Protein AF-A0A09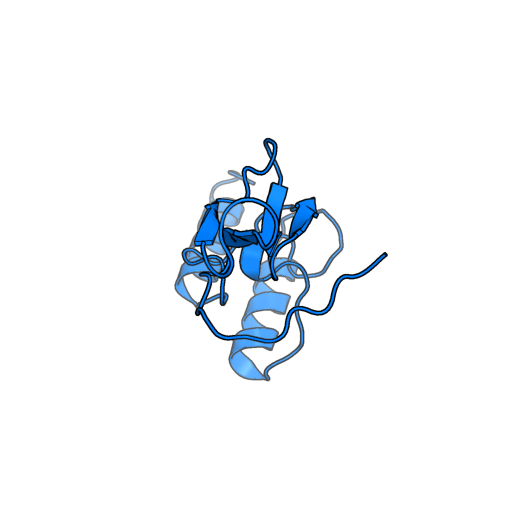8EAE4-F1 (afdb_monomer_lite)

Structure (mmCIF, N/CA/C/O backbone):
data_AF-A0A098EAE4-F1
#
_entry.id   AF-A0A098EAE4-F1
#
loop_
_atom_site.group_PDB
_atom_site.id
_atom_site.type_symbol
_atom_site.label_atom_id
_atom_site.label_alt_id
_atom_site.label_comp_id
_atom_site.label_asym_id
_atom_site.label_entity_id
_atom_site.label_seq_id
_atom_site.pdbx_PDB_ins_code
_atom_site.Cartn_x
_atom_site.Cartn_y
_atom_site.Cartn_z
_atom_site.occupancy
_atom_site.B_iso_or_equiv
_atom_site.auth_seq_id
_atom_site.auth_comp_id
_atom_site.auth_asym_id
_atom_site.auth_atom_id
_atom_site.pdbx_PDB_model_num
ATOM 1 N N . MET A 1 1 ? -4.397 -12.152 -26.113 1.00 29.16 1 MET A N 1
ATOM 2 C CA . MET A 1 1 ? -3.132 -12.197 -26.875 1.00 29.16 1 MET A CA 1
ATOM 3 C C . MET A 1 1 ? -2.122 -11.370 -26.091 1.00 29.16 1 MET A C 1
ATOM 5 O O . MET A 1 1 ? -2.168 -10.154 -26.168 1.00 29.16 1 MET A O 1
ATOM 9 N N . GLN A 1 2 ? -1.332 -12.007 -25.222 1.00 30.34 2 GLN A N 1
ATOM 10 C CA . GLN A 1 2 ? -0.292 -11.329 -24.439 1.00 30.34 2 GLN A CA 1
ATOM 11 C C . GLN A 1 2 ? 0.942 -11.167 -25.326 1.00 30.34 2 GLN A C 1
ATOM 13 O O . GLN A 1 2 ? 1.550 -12.159 -25.729 1.00 30.34 2 GLN A O 1
ATOM 18 N N . VAL A 1 3 ? 1.281 -9.927 -25.664 1.00 28.58 3 VAL A N 1
ATOM 19 C CA . VAL A 1 3 ? 2.500 -9.612 -26.410 1.00 28.58 3 VAL A CA 1
ATOM 20 C C . VAL A 1 3 ? 3.630 -9.480 -25.393 1.00 28.58 3 VAL A C 1
ATOM 22 O O . VAL A 1 3 ? 3.687 -8.508 -24.647 1.00 28.58 3 VAL A O 1
ATOM 25 N N . HIS A 1 4 ? 4.505 -10.483 -25.336 1.00 34.41 4 HIS A N 1
ATOM 26 C CA . HIS A 1 4 ? 5.761 -10.406 -24.592 1.00 34.41 4 HIS A CA 1
ATOM 27 C C . HIS A 1 4 ? 6.731 -9.521 -25.387 1.00 34.41 4 HIS A C 1
ATOM 29 O O . HIS A 1 4 ? 7.136 -9.893 -26.489 1.00 34.41 4 HIS A O 1
ATOM 35 N N . ALA A 1 5 ? 7.075 -8.341 -24.870 1.00 40.72 5 ALA A N 1
ATOM 36 C CA . ALA A 1 5 ? 8.007 -7.429 -25.528 1.00 40.72 5 ALA A CA 1
ATOM 37 C C . ALA A 1 5 ? 9.457 -7.723 -25.104 1.00 40.72 5 ALA A C 1
ATOM 39 O O . ALA A 1 5 ? 9.775 -7.736 -23.916 1.00 40.72 5 ALA A O 1
ATOM 40 N N . GLN A 1 6 ? 10.344 -7.935 -26.083 1.00 41.97 6 GLN A N 1
ATOM 41 C CA . GLN A 1 6 ? 11.793 -7.906 -25.873 1.00 41.97 6 GLN A CA 1
ATOM 42 C C . GLN A 1 6 ? 12.288 -6.453 -25.837 1.00 41.97 6 GLN A C 1
ATOM 44 O O . GLN A 1 6 ? 11.922 -5.629 -26.674 1.00 41.97 6 GLN A O 1
ATOM 49 N N . ILE A 1 7 ? 13.103 -6.163 -24.824 1.00 47.97 7 ILE A N 1
ATOM 50 C CA . ILE A 1 7 ? 13.471 -4.832 -24.336 1.00 47.97 7 ILE A CA 1
ATOM 51 C C . ILE A 1 7 ? 14.644 -4.254 -25.135 1.00 47.97 7 ILE A C 1
ATOM 53 O O . ILE A 1 7 ? 15.726 -4.835 -25.152 1.00 47.97 7 ILE A O 1
ATOM 57 N N . THR A 1 8 ? 14.475 -3.051 -25.683 1.00 48.09 8 THR A N 1
ATOM 58 C CA . THR A 1 8 ? 15.591 -2.101 -25.875 1.00 48.09 8 THR A CA 1
ATOM 59 C C . THR A 1 8 ? 15.308 -0.703 -25.315 1.00 48.09 8 THR A C 1
ATOM 61 O O . THR A 1 8 ? 16.161 0.172 -25.427 1.00 48.09 8 THR A O 1
ATOM 64 N N . GLN A 1 9 ? 14.170 -0.479 -24.644 1.00 56.62 9 GLN A N 1
ATOM 65 C CA . GLN A 1 9 ? 13.879 0.763 -23.918 1.00 56.62 9 GLN A CA 1
ATOM 66 C C . GLN A 1 9 ? 13.142 0.469 -22.615 1.00 56.62 9 GLN A C 1
ATOM 68 O O . GLN A 1 9 ? 12.154 -0.259 -22.607 1.00 56.62 9 GLN A O 1
ATOM 73 N N . THR A 1 10 ? 13.643 1.023 -21.514 1.00 65.31 10 THR A N 1
ATOM 74 C CA . THR A 1 10 ? 13.004 0.972 -20.196 1.00 65.31 10 THR A CA 1
ATOM 75 C C . THR A 1 10 ? 11.793 1.904 -20.196 1.00 65.31 10 THR A C 1
ATOM 77 O O . THR A 1 10 ? 11.925 3.098 -19.924 1.00 65.31 10 THR A O 1
ATOM 80 N N . CYS A 1 11 ? 10.632 1.363 -20.563 1.00 66.50 11 CYS A N 1
ATOM 81 C CA . CYS A 1 11 ? 9.336 1.983 -20.313 1.00 66.50 11 CYS A CA 1
ATOM 82 C C . CYS A 1 11 ? 9.117 2.053 -18.778 1.00 66.50 11 CYS A C 1
ATOM 84 O O . CYS A 1 11 ? 9.498 1.126 -18.066 1.00 66.50 11 CYS A O 1
ATOM 86 N N . ASN A 1 12 ? 8.590 3.164 -18.254 1.00 68.00 12 ASN A N 1
ATOM 87 C CA . ASN A 1 12 ? 8.176 3.257 -16.846 1.00 68.00 12 ASN A CA 1
ATOM 88 C C . ASN A 1 12 ? 6.847 2.505 -16.632 1.00 68.00 12 ASN A C 1
ATOM 90 O O . ASN A 1 12 ? 6.144 2.231 -17.599 1.00 68.00 12 ASN A O 1
ATOM 94 N N . ASP A 1 13 ? 6.476 2.205 -15.383 1.00 66.50 13 ASP A N 1
ATOM 95 C CA . ASP A 1 13 ? 5.325 1.333 -15.058 1.00 66.50 13 ASP A CA 1
ATOM 96 C C . ASP A 1 13 ? 3.987 1.790 -15.677 1.00 66.50 13 ASP A C 1
ATOM 98 O O . ASP A 1 13 ? 3.108 0.973 -15.969 1.00 66.50 13 ASP A O 1
ATOM 102 N N . ASN A 1 14 ? 3.852 3.095 -15.940 1.00 67.75 14 ASN A N 1
ATOM 103 C CA . ASN A 1 14 ? 2.684 3.706 -16.570 1.00 67.75 14 ASN A CA 1
ATOM 104 C C . ASN A 1 14 ? 2.813 3.945 -18.087 1.00 67.75 14 ASN A C 1
ATOM 106 O O . ASN A 1 14 ? 1.965 4.631 -18.660 1.00 67.75 14 ASN A O 1
ATOM 110 N N . ALA A 1 15 ? 3.823 3.393 -18.762 1.00 70.62 15 ALA A N 1
ATOM 111 C CA . ALA A 1 15 ? 3.962 3.474 -20.213 1.00 70.62 15 ALA A CA 1
ATOM 112 C C . ALA A 1 15 ? 4.236 2.113 -20.832 1.00 70.62 15 ALA A C 1
ATOM 114 O O . ALA A 1 15 ? 4.990 1.324 -20.299 1.00 70.62 15 ALA A O 1
ATOM 115 N N . PHE A 1 16 ? 3.697 1.857 -22.016 1.00 73.94 16 PHE A N 1
ATOM 116 C CA . PHE A 1 16 ? 4.009 0.658 -22.785 1.00 73.94 16 PHE A CA 1
ATOM 117 C C . PHE A 1 16 ? 4.827 1.023 -24.020 1.00 73.94 16 PHE A C 1
ATOM 119 O O . PHE A 1 16 ? 4.718 2.117 -24.579 1.00 73.94 16 PHE A O 1
ATOM 126 N N . CYS A 1 17 ? 5.659 0.094 -24.473 1.00 68.69 17 CYS A N 1
ATOM 127 C CA . CYS A 1 17 ? 6.518 0.329 -25.620 1.00 68.69 17 CYS A CA 1
ATOM 128 C C . CYS A 1 17 ? 5.706 0.104 -26.915 1.00 68.69 17 CYS A C 1
ATOM 130 O O . CYS A 1 17 ? 5.274 -1.013 -27.207 1.00 68.69 17 CYS A O 1
ATOM 132 N N . ASN A 1 18 ? 5.469 1.165 -27.697 1.00 67.94 18 ASN A N 1
ATOM 133 C CA . ASN A 1 18 ? 4.738 1.072 -28.962 1.00 67.94 18 ASN A CA 1
ATOM 134 C C . ASN A 1 18 ? 5.691 0.687 -30.103 1.00 67.94 18 ASN A C 1
ATOM 136 O O . ASN A 1 18 ? 6.573 1.453 -30.483 1.00 67.94 18 ASN A O 1
ATOM 140 N N . LEU A 1 19 ? 5.492 -0.500 -30.678 1.00 62.62 19 LEU A N 1
ATOM 141 C CA . LEU A 1 19 ? 6.317 -1.024 -31.774 1.00 62.62 19 LEU A CA 1
ATOM 142 C C . LEU A 1 19 ? 5.866 -0.559 -33.171 1.00 62.62 19 LEU A C 1
ATOM 144 O O . LEU A 1 19 ? 6.553 -0.823 -34.153 1.00 62.62 19 LEU A O 1
ATOM 148 N N . SER A 1 20 ? 4.719 0.113 -33.276 1.00 65.31 20 SER A N 1
ATOM 149 C CA . SER A 1 20 ? 3.996 0.304 -34.544 1.00 65.31 20 SER A CA 1
ATOM 150 C C . SER A 1 20 ? 4.334 1.611 -35.267 1.00 65.31 20 SER A C 1
ATOM 152 O O . SER A 1 20 ? 4.201 1.684 -36.483 1.00 65.31 20 SER A O 1
ATOM 154 N N . LEU A 1 21 ? 4.726 2.657 -34.530 1.00 55.94 21 LEU A N 1
ATOM 155 C CA . LEU A 1 21 ? 4.915 4.018 -35.067 1.00 55.94 21 LEU A CA 1
ATOM 156 C C . LEU A 1 21 ? 6.389 4.453 -35.091 1.00 55.94 21 LEU A C 1
ATOM 158 O O . LEU A 1 21 ? 6.780 5.276 -35.915 1.00 55.94 21 LEU A O 1
ATOM 162 N N . SER A 1 22 ? 7.211 3.880 -34.212 1.00 57.06 22 SER A N 1
ATOM 163 C CA . SER A 1 22 ? 8.676 3.951 -34.212 1.00 57.06 22 SER A CA 1
ATOM 164 C C . SER A 1 22 ? 9.193 2.931 -33.192 1.00 57.06 22 SER A C 1
ATOM 166 O O . SER A 1 22 ? 8.819 3.041 -32.025 1.00 57.06 22 SER A O 1
ATOM 168 N N . PRO A 1 23 ? 10.004 1.931 -33.585 1.00 58.94 23 PRO A N 1
ATOM 169 C CA . PRO A 1 23 ? 10.508 0.910 -32.668 1.00 58.94 23 PRO A CA 1
ATOM 170 C C . PRO A 1 23 ? 11.215 1.552 -31.470 1.00 58.94 23 PRO A C 1
ATOM 172 O O . PRO A 1 23 ? 12.217 2.245 -31.634 1.00 58.94 23 PRO A O 1
ATOM 175 N N . GLY A 1 24 ? 10.666 1.333 -30.274 1.00 58.59 24 GLY A N 1
ATOM 176 C CA . GLY A 1 24 ? 11.149 1.980 -29.060 1.00 58.59 24 GLY A CA 1
ATOM 177 C C . GLY A 1 24 ? 10.657 3.423 -28.940 1.00 58.59 24 GLY A C 1
ATOM 178 O O . GLY A 1 24 ? 11.437 4.367 -28.986 1.00 58.59 24 GLY A O 1
ATOM 179 N N . GLN A 1 25 ? 9.356 3.623 -28.778 1.00 68.75 25 GLN A N 1
ATOM 180 C CA . GLN A 1 25 ? 8.856 4.811 -28.093 1.00 68.75 25 GLN A CA 1
ATOM 181 C C . GLN A 1 25 ? 7.909 4.366 -26.984 1.00 68.75 25 GLN A C 1
ATOM 183 O O . GLN A 1 25 ? 7.018 3.544 -27.210 1.00 68.75 25 GLN A O 1
ATOM 188 N N . CYS A 1 26 ? 8.115 4.903 -25.784 1.00 73.62 26 CYS A N 1
ATOM 189 C CA . CYS A 1 26 ? 7.219 4.706 -24.651 1.00 73.62 26 CYS A CA 1
ATOM 190 C C . CYS A 1 26 ? 5.955 5.546 -24.880 1.00 73.62 26 CYS A C 1
ATOM 192 O O . CYS A 1 26 ? 6.050 6.748 -25.131 1.00 73.62 26 CYS A O 1
ATOM 194 N N . GLN A 1 27 ? 4.777 4.937 -24.793 1.00 74.31 27 GLN A N 1
ATOM 195 C CA . GLN A 1 27 ? 3.499 5.642 -24.791 1.00 74.31 27 GLN A CA 1
ATOM 196 C C . GLN A 1 27 ? 2.827 5.493 -23.438 1.00 74.31 27 GLN A C 1
ATOM 198 O O . GLN A 1 27 ? 2.709 4.384 -22.926 1.00 74.31 27 GLN A O 1
ATOM 203 N N . ILE A 1 28 ? 2.371 6.613 -22.880 1.00 74.69 28 ILE A N 1
ATOM 204 C CA . ILE A 1 28 ? 1.688 6.632 -21.587 1.00 74.69 28 ILE A CA 1
ATOM 205 C C . ILE A 1 28 ? 0.373 5.862 -21.705 1.00 74.69 28 ILE A C 1
ATOM 207 O O . ILE A 1 28 ? -0.465 6.149 -22.566 1.00 74.69 28 ILE A O 1
ATOM 211 N N . LEU A 1 29 ? 0.183 4.901 -20.809 1.00 75.56 29 LEU A N 1
ATOM 212 C CA . LEU A 1 29 ? -1.068 4.190 -20.653 1.00 75.56 29 LEU A CA 1
ATOM 213 C C . LEU A 1 29 ? -2.061 5.105 -19.927 1.00 75.56 29 LEU A C 1
ATOM 215 O O . LEU A 1 29 ? -1.881 5.452 -18.763 1.00 75.56 29 LEU A O 1
ATOM 219 N N . SER A 1 30 ? -3.109 5.524 -20.634 1.00 79.25 30 SER A N 1
ATOM 220 C CA . SER A 1 30 ? -4.186 6.329 -20.050 1.00 79.25 30 SER A CA 1
ATOM 221 C C . SER A 1 30 ? -5.275 5.406 -19.512 1.00 79.25 30 SER A C 1
ATOM 223 O O . SER A 1 30 ? -6.024 4.820 -20.293 1.00 79.25 30 SER A O 1
ATOM 225 N N . CYS A 1 31 ? -5.355 5.267 -18.189 1.00 75.31 31 CYS A N 1
ATOM 226 C CA . CYS A 1 31 ? -6.370 4.445 -17.536 1.00 75.31 31 CYS A CA 1
ATOM 227 C C . CYS A 1 31 ? -7.652 5.238 -17.241 1.00 75.31 31 CYS A C 1
ATOM 229 O O . CYS A 1 31 ? -7.618 6.451 -17.017 1.00 75.31 31 CYS A O 1
ATOM 231 N N . LEU A 1 32 ? -8.798 4.549 -17.278 1.00 75.25 32 LEU A N 1
ATOM 232 C CA . LEU A 1 32 ? -10.088 5.141 -16.917 1.00 75.25 32 LEU A CA 1
ATOM 233 C C . LEU A 1 32 ? -10.124 5.490 -15.416 1.00 75.25 32 LEU A C 1
ATOM 235 O O . LEU A 1 32 ? -9.322 4.963 -14.643 1.00 75.25 32 LEU A O 1
ATOM 239 N N . PRO A 1 33 ? -11.068 6.337 -14.964 1.00 67.94 33 PRO A N 1
ATOM 240 C CA . PRO A 1 33 ? -11.297 6.533 -13.535 1.00 67.94 33 PRO A CA 1
ATOM 241 C C . PRO A 1 33 ? -11.470 5.185 -12.808 1.00 67.94 33 PRO A C 1
ATOM 243 O O . PRO A 1 33 ? -12.156 4.301 -13.322 1.00 67.94 33 PRO A O 1
ATOM 246 N N . ASN A 1 34 ? -10.860 5.038 -11.625 1.00 66.81 34 ASN A N 1
ATOM 247 C CA . ASN A 1 34 ? -10.787 3.794 -10.828 1.00 66.81 34 ASN A CA 1
ATOM 248 C C . ASN A 1 34 ? -9.923 2.667 -11.428 1.00 66.81 34 ASN A C 1
ATOM 250 O O . ASN A 1 34 ? -10.029 1.511 -11.021 1.00 66.81 34 ASN A O 1
ATOM 254 N N . GLN A 1 35 ? -9.054 2.991 -12.385 1.00 76.06 35 GLN A N 1
ATOM 255 C CA . GLN A 1 35 ? -8.040 2.074 -12.890 1.00 76.06 35 GLN A CA 1
ATOM 256 C C . GLN A 1 35 ? -6.639 2.653 -12.688 1.00 76.06 35 GLN A C 1
ATOM 258 O O . GLN A 1 35 ? -6.437 3.860 -12.822 1.00 76.06 35 GLN A O 1
ATOM 263 N N . THR A 1 36 ? -5.669 1.786 -12.405 1.00 74.00 36 THR A N 1
ATOM 264 C CA . THR A 1 36 ? -4.245 2.151 -12.336 1.00 74.00 36 THR A CA 1
ATOM 265 C C . THR A 1 36 ? -3.443 1.351 -13.355 1.00 74.00 36 THR A C 1
ATOM 267 O O . THR A 1 36 ? -3.871 0.274 -13.781 1.00 74.00 36 THR A O 1
ATOM 270 N N . ALA A 1 37 ? -2.296 1.886 -13.766 1.00 72.44 37 ALA A N 1
ATOM 271 C CA . ALA A 1 37 ? -1.364 1.167 -14.616 1.00 72.44 37 ALA A CA 1
ATOM 272 C C . ALA A 1 37 ? -0.507 0.241 -13.746 1.00 72.44 37 ALA A C 1
ATOM 274 O O . ALA A 1 37 ? 0.144 0.689 -12.810 1.00 72.44 37 ALA A O 1
ATOM 275 N N . SER A 1 38 ? -0.511 -1.052 -14.055 1.00 71.12 38 SER A N 1
ATOM 276 C CA . SER A 1 38 ? 0.361 -2.041 -13.426 1.00 71.12 38 SER A CA 1
ATOM 277 C C . SER A 1 38 ? 0.858 -3.010 -14.489 1.00 71.12 38 SER A C 1
ATOM 279 O O . SER A 1 38 ? 0.064 -3.533 -15.282 1.00 71.12 38 SER A O 1
ATOM 281 N N . ASN A 1 39 ? 2.179 -3.207 -14.548 1.00 68.50 39 ASN A N 1
ATOM 282 C CA . ASN A 1 39 ? 2.843 -4.078 -15.520 1.00 68.50 39 ASN A CA 1
ATOM 283 C C . ASN A 1 39 ? 2.306 -3.888 -16.957 1.00 68.50 39 ASN A C 1
ATOM 285 O O . ASN A 1 39 ? 1.931 -4.846 -17.636 1.00 68.50 39 ASN A O 1
ATOM 289 N N . HIS A 1 40 ? 2.210 -2.630 -17.403 1.00 71.31 40 HIS A N 1
ATOM 290 C CA . HIS A 1 40 ? 1.741 -2.258 -18.745 1.00 71.31 40 HIS A CA 1
ATOM 291 C C . HIS A 1 40 ? 0.269 -2.592 -19.062 1.00 71.31 40 HIS A C 1
ATOM 293 O O . HIS A 1 40 ? -0.112 -2.676 -20.232 1.00 71.31 40 HIS A O 1
ATOM 299 N N . THR A 1 41 ? -0.580 -2.761 -18.046 1.00 72.50 41 THR A N 1
ATOM 300 C CA . THR A 1 41 ? -2.028 -2.974 -18.203 1.00 72.50 41 THR A CA 1
ATOM 301 C C . THR A 1 41 ? -2.825 -2.084 -17.254 1.00 72.50 41 THR A C 1
ATOM 303 O O . THR A 1 41 ? -2.357 -1.771 -16.163 1.00 72.50 41 THR A O 1
ATOM 306 N N . CYS A 1 42 ? -4.026 -1.656 -17.662 1.00 77.38 42 CYS A N 1
ATOM 307 C CA . CYS A 1 42 ? -4.943 -0.980 -16.747 1.00 77.38 42 CYS A CA 1
ATOM 308 C C . CYS A 1 42 ? -5.702 -2.038 -15.955 1.00 77.38 42 CYS A C 1
ATOM 310 O O . CYS A 1 42 ? -6.406 -2.866 -16.539 1.00 77.38 42 CYS A O 1
ATOM 312 N N . ILE A 1 43 ? -5.567 -1.994 -14.637 1.00 74.94 43 ILE A N 1
ATOM 313 C CA . ILE A 1 43 ? -6.278 -2.884 -13.723 1.00 74.94 43 ILE A CA 1
ATOM 314 C C . ILE A 1 43 ? -7.383 -2.109 -13.011 1.00 74.94 43 ILE A C 1
ATOM 316 O O . ILE A 1 43 ? -7.194 -0.946 -12.654 1.00 74.94 43 ILE A O 1
ATOM 320 N N . ASN A 1 44 ? -8.546 -2.743 -12.832 1.00 77.12 44 ASN A N 1
ATOM 321 C CA . ASN A 1 44 ? -9.584 -2.202 -11.960 1.00 77.12 44 ASN A CA 1
ATOM 322 C C . ASN A 1 44 ? -9.115 -2.339 -10.516 1.00 77.12 44 ASN A C 1
ATOM 324 O O . ASN A 1 44 ? -8.616 -3.391 -10.126 1.00 77.12 44 ASN A O 1
ATOM 328 N N . CYS A 1 45 ? -9.229 -1.258 -9.768 1.00 76.50 45 CYS A N 1
ATOM 329 C CA . CYS A 1 45 ? -8.368 -1.023 -8.636 1.00 76.50 45 CYS A CA 1
ATOM 330 C C . CYS A 1 45 ? -9.160 -0.356 -7.515 1.00 76.50 45 CYS A C 1
ATOM 332 O O . CYS A 1 45 ? -9.698 0.739 -7.696 1.00 76.50 45 CYS A O 1
ATOM 334 N N . VAL A 1 46 ? -9.218 -1.004 -6.353 1.00 80.25 46 VAL A N 1
ATOM 335 C CA . VAL A 1 46 ? -9.750 -0.404 -5.128 1.00 80.25 46 VAL A CA 1
ATOM 336 C C . VAL A 1 46 ? -8.555 -0.001 -4.273 1.00 80.25 46 VAL A C 1
ATOM 338 O O . VAL A 1 46 ? -7.756 -0.838 -3.865 1.00 80.25 46 VAL A O 1
ATOM 341 N N . SER A 1 47 ? -8.386 1.305 -4.049 1.00 83.94 47 SER A N 1
ATOM 342 C CA . SER A 1 47 ? -7.303 1.787 -3.187 1.00 83.94 47 SER A CA 1
ATOM 343 C C . SER A 1 47 ? -7.497 1.276 -1.765 1.00 83.94 47 SER A C 1
ATOM 345 O O . SER A 1 47 ? -8.610 1.325 -1.239 1.00 83.94 47 SER A O 1
ATOM 347 N N . PHE A 1 48 ? -6.396 0.845 -1.154 1.00 88.00 48 PHE A N 1
ATOM 348 C CA . PHE A 1 48 ? -6.326 0.293 0.196 1.00 88.00 48 PHE A CA 1
ATOM 349 C C . PHE A 1 48 ? -7.058 -1.041 0.435 1.00 88.00 48 PHE A C 1
ATOM 351 O O . PHE A 1 48 ? -7.131 -1.432 1.586 1.00 88.00 48 PHE A O 1
ATOM 358 N N . ASP A 1 49 ? -7.537 -1.741 -0.600 1.00 88.94 49 ASP A N 1
ATOM 359 C CA . ASP A 1 49 ? -8.070 -3.119 -0.507 1.00 88.94 49 ASP A CA 1
ATOM 360 C C . ASP A 1 49 ? -6.919 -4.130 -0.672 1.00 88.94 49 ASP A C 1
ATOM 362 O O . ASP A 1 49 ? -6.590 -4.569 -1.783 1.00 88.94 49 ASP A O 1
ATOM 366 N N . LEU A 1 50 ? -6.221 -4.390 0.434 1.00 89.81 50 LEU A N 1
ATOM 367 C CA . LEU A 1 50 ? -4.987 -5.178 0.494 1.00 89.81 50 LEU A CA 1
ATOM 368 C C . LEU A 1 50 ? -5.249 -6.653 0.807 1.00 89.81 50 LEU A C 1
ATOM 370 O O . LEU A 1 50 ? -4.410 -7.493 0.473 1.00 89.81 50 LEU A O 1
ATOM 374 N N . ASP A 1 51 ? -6.397 -6.977 1.404 1.00 89.88 51 ASP A N 1
ATOM 375 C CA . ASP A 1 51 ? -6.799 -8.353 1.716 1.00 89.88 51 ASP A CA 1
ATOM 376 C C . ASP A 1 51 ? -7.714 -8.998 0.643 1.00 89.88 51 ASP A C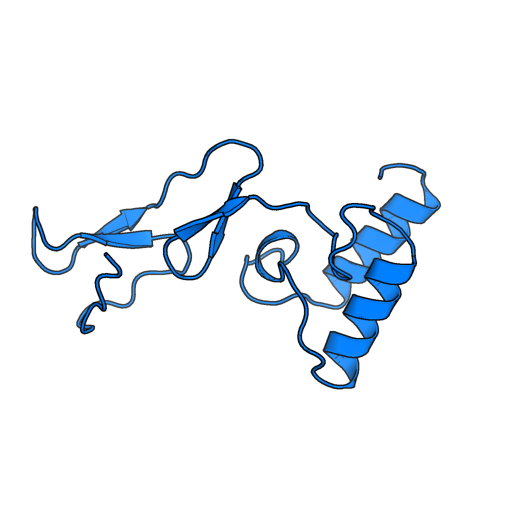 1
ATOM 378 O O . ASP A 1 51 ? -8.100 -10.163 0.775 1.00 89.88 51 ASP A O 1
ATOM 382 N N . SER A 1 52 ? -7.995 -8.277 -0.455 1.00 86.62 52 SER A N 1
ATOM 383 C CA . SER A 1 52 ? -8.820 -8.706 -1.599 1.00 86.62 52 SER A CA 1
ATOM 384 C C . SER A 1 52 ? -10.309 -8.924 -1.297 1.00 86.62 52 SER A C 1
ATOM 386 O O . SER A 1 52 ? -10.974 -9.684 -2.016 1.00 86.62 52 SER A O 1
ATOM 388 N N . ASN A 1 53 ? -10.869 -8.297 -0.264 1.00 88.88 53 ASN A N 1
ATOM 389 C CA . ASN A 1 53 ? -12.282 -8.459 0.078 1.00 88.88 53 ASN A CA 1
ATOM 390 C C . ASN A 1 53 ? -13.198 -7.344 -0.501 1.00 88.88 53 ASN A C 1
ATOM 392 O O . ASN A 1 53 ? -14.424 -7.473 -0.441 1.00 88.88 53 ASN A O 1
ATOM 396 N N . ASN A 1 54 ? -12.634 -6.318 -1.159 1.00 86.50 54 ASN A N 1
ATOM 397 C CA . ASN A 1 54 ? -13.308 -5.109 -1.679 1.00 86.50 54 ASN A CA 1
ATOM 398 C C . ASN A 1 54 ? -13.907 -4.175 -0.608 1.00 86.50 54 ASN A C 1
ATOM 400 O O . ASN A 1 54 ? -14.770 -3.344 -0.916 1.00 86.50 54 ASN A O 1
ATOM 404 N N . VAL A 1 55 ? -13.471 -4.286 0.640 1.00 88.56 55 VAL A N 1
ATOM 405 C CA . VAL A 1 55 ? -13.892 -3.478 1.786 1.00 88.56 55 VAL A CA 1
ATOM 406 C C . VAL A 1 55 ? -12.645 -2.873 2.401 1.00 88.56 55 VAL A C 1
ATOM 408 O O . VAL A 1 55 ? -11.716 -3.589 2.718 1.00 88.56 55 VAL A O 1
ATOM 411 N N . LYS A 1 56 ? -12.645 -1.551 2.594 1.00 90.25 56 LYS A N 1
ATOM 412 C CA . LYS A 1 56 ? -11.544 -0.867 3.276 1.00 90.25 56 LYS A CA 1
ATOM 413 C C . LYS A 1 56 ? -11.776 -0.907 4.775 1.00 90.25 56 LYS A C 1
ATOM 415 O O . LYS A 1 56 ? -12.664 -0.207 5.272 1.00 90.25 56 LYS A O 1
ATOM 420 N N . ASP A 1 57 ? -10.990 -1.683 5.493 1.00 92.81 57 ASP A N 1
ATOM 421 C CA . ASP A 1 57 ? -11.078 -1.793 6.937 1.00 92.81 57 ASP A CA 1
ATOM 422 C C . ASP A 1 57 ? -9.715 -2.066 7.594 1.00 92.81 57 ASP A C 1
ATOM 424 O O . ASP A 1 57 ? -8.642 -1.856 7.030 1.00 92.81 57 ASP A O 1
ATOM 428 N N . ILE A 1 58 ? -9.739 -2.431 8.875 1.00 95.50 58 ILE A N 1
ATOM 429 C CA . ILE A 1 58 ? -8.515 -2.652 9.643 1.00 95.50 58 ILE A CA 1
ATOM 430 C C . ILE A 1 58 ? -7.743 -3.899 9.184 1.00 95.50 58 ILE A C 1
ATOM 432 O O . ILE A 1 58 ? -6.538 -3.978 9.423 1.00 95.50 58 ILE A O 1
ATOM 436 N N . PHE A 1 59 ? -8.394 -4.866 8.536 1.00 95.12 59 PHE A N 1
ATOM 437 C CA . PHE A 1 59 ? -7.741 -6.069 8.029 1.00 95.12 59 PHE A CA 1
ATOM 438 C C . PHE A 1 59 ? -6.843 -5.770 6.830 1.00 9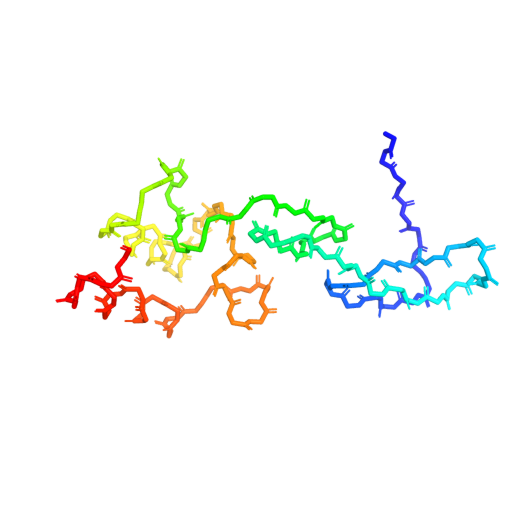5.12 59 PHE A C 1
ATOM 440 O O . PHE A 1 59 ? -5.800 -6.408 6.705 1.00 95.12 59 PHE A O 1
ATOM 447 N N . ASP A 1 60 ? -7.127 -4.720 6.059 1.00 92.94 60 ASP A N 1
ATOM 448 C CA . ASP A 1 60 ? -6.200 -4.214 5.045 1.00 92.94 60 ASP A CA 1
ATOM 449 C C . ASP A 1 60 ? -4.895 -3.704 5.659 1.00 92.94 60 ASP A C 1
ATOM 451 O O . ASP A 1 60 ? -3.806 -3.978 5.155 1.00 92.94 60 ASP A O 1
ATOM 455 N N . VAL A 1 61 ? -4.978 -2.997 6.793 1.00 94.62 61 VAL A N 1
ATOM 456 C CA . VAL A 1 61 ? -3.787 -2.553 7.536 1.00 94.62 61 VAL A CA 1
ATOM 457 C C . VAL A 1 61 ? -2.986 -3.763 8.010 1.00 94.62 61 VAL A C 1
ATOM 459 O O . VAL A 1 61 ? -1.761 -3.765 7.903 1.00 94.62 61 VAL A O 1
ATOM 462 N N . VAL A 1 62 ? -3.663 -4.799 8.516 1.00 95.38 62 VAL A N 1
ATOM 463 C CA . VAL A 1 62 ? -3.011 -6.046 8.938 1.00 95.38 62 VAL A CA 1
ATOM 464 C C . VAL A 1 62 ? -2.312 -6.713 7.753 1.00 95.38 62 VAL A C 1
ATOM 466 O O . VAL A 1 62 ? -1.124 -7.007 7.862 1.00 95.38 62 VAL A O 1
ATOM 469 N N . ALA A 1 63 ? -2.989 -6.880 6.615 1.00 94.12 63 ALA A N 1
ATOM 470 C CA . ALA A 1 63 ? -2.410 -7.462 5.404 1.00 94.12 63 ALA A CA 1
ATOM 471 C C . ALA A 1 63 ? -1.183 -6.671 4.914 1.00 94.12 63 ALA A C 1
ATOM 473 O O . ALA A 1 63 ? -0.142 -7.254 4.609 1.00 94.12 63 ALA A O 1
ATOM 474 N N . GLY A 1 64 ? -1.265 -5.338 4.921 1.00 93.06 64 GLY A N 1
ATOM 475 C CA . GLY A 1 64 ? -0.141 -4.464 4.590 1.00 93.06 64 GLY A CA 1
ATOM 476 C C . GLY A 1 64 ? 1.044 -4.604 5.553 1.00 93.06 64 GLY A C 1
ATOM 477 O O . GLY A 1 64 ? 2.195 -4.639 5.124 1.00 93.06 64 GLY A O 1
ATOM 478 N N . LEU A 1 65 ? 0.795 -4.730 6.859 1.00 95.69 65 LEU A N 1
ATOM 479 C CA . LEU A 1 65 ? 1.858 -4.946 7.846 1.00 95.69 65 LEU A CA 1
ATOM 480 C C . LEU A 1 65 ? 2.517 -6.321 7.692 1.00 95.69 65 LEU A C 1
ATOM 482 O O . LEU A 1 65 ? 3.738 -6.426 7.808 1.00 95.69 65 LEU A O 1
ATOM 486 N N . GLU A 1 66 ? 1.741 -7.367 7.411 1.00 95.44 66 GLU A N 1
ATOM 487 C CA . GLU A 1 66 ? 2.277 -8.700 7.122 1.00 95.44 66 GLU A CA 1
ATOM 488 C C . GLU A 1 66 ? 3.128 -8.704 5.846 1.00 95.44 66 GLU A C 1
ATOM 490 O O . GLU A 1 66 ? 4.180 -9.344 5.809 1.00 95.44 66 GLU A O 1
ATOM 495 N N . HIS A 1 67 ? 2.724 -7.952 4.820 1.00 93.25 67 HIS A N 1
ATOM 496 C CA . HIS A 1 67 ? 3.526 -7.743 3.618 1.00 93.25 67 HIS A CA 1
ATOM 497 C C . HIS A 1 67 ? 4.873 -7.091 3.938 1.00 93.25 67 HIS A C 1
ATOM 499 O O . HIS A 1 67 ? 5.917 -7.643 3.598 1.00 93.25 67 HIS A O 1
ATOM 505 N N . LEU A 1 68 ? 4.867 -5.970 4.664 1.00 93.44 68 LEU A N 1
ATOM 506 C CA . LEU A 1 68 ? 6.095 -5.258 5.032 1.00 93.44 68 LEU A CA 1
ATOM 507 C C . LEU A 1 68 ? 7.002 -6.065 5.974 1.00 93.44 68 LEU A C 1
ATOM 509 O O . LEU A 1 68 ? 8.223 -5.922 5.929 1.00 93.44 68 LEU A O 1
ATOM 513 N N . SER A 1 69 ? 6.420 -6.887 6.849 1.00 95.56 69 SER A N 1
ATOM 514 C CA . SER A 1 69 ? 7.161 -7.653 7.857 1.00 95.56 69 SER A CA 1
ATOM 515 C C . SER A 1 69 ? 7.696 -8.985 7.328 1.00 95.56 69 SER A C 1
ATOM 517 O O . SER A 1 69 ? 8.813 -9.377 7.661 1.00 95.56 69 SER A O 1
ATOM 519 N N . GLU A 1 70 ? 6.892 -9.715 6.557 1.00 94.38 70 GLU A N 1
ATOM 520 C CA . GLU A 1 70 ? 7.164 -11.105 6.161 1.00 94.38 70 GLU A CA 1
ATOM 521 C C . GLU A 1 70 ? 7.273 -11.290 4.641 1.00 94.38 70 GLU A C 1
ATOM 523 O O . GLU A 1 70 ? 7.557 -12.394 4.176 1.00 94.38 70 GLU A O 1
ATOM 528 N N . GLY A 1 71 ? 7.046 -10.238 3.849 1.00 89.12 71 GLY A N 1
ATOM 529 C CA . GLY A 1 71 ? 7.014 -10.327 2.390 1.00 89.12 71 GLY A CA 1
ATOM 530 C C . GLY A 1 71 ? 5.813 -11.116 1.865 1.00 89.12 71 GLY A C 1
ATOM 531 O O . GLY A 1 71 ? 5.887 -11.680 0.770 1.00 89.12 71 GLY A O 1
ATOM 532 N N . LYS A 1 72 ? 4.716 -11.216 2.635 1.00 89.94 72 LYS A N 1
ATOM 533 C CA . LYS A 1 72 ? 3.490 -11.872 2.156 1.00 89.94 72 LYS A CA 1
ATOM 534 C C . LYS A 1 72 ? 2.981 -11.172 0.905 1.00 89.94 72 LYS A C 1
ATOM 536 O O . LYS A 1 72 ? 2.925 -9.951 0.857 1.00 89.94 72 LYS A O 1
ATOM 541 N N . SER A 1 73 ? 2.586 -11.934 -0.108 1.00 84.75 73 SER A N 1
ATOM 542 C CA . SER A 1 73 ? 2.020 -11.350 -1.323 1.00 84.75 73 SER A CA 1
ATOM 543 C C . SER A 1 73 ? 0.715 -10.622 -1.014 1.00 84.75 73 SER A C 1
ATOM 545 O O . SER A 1 73 ? -0.162 -11.190 -0.366 1.00 84.75 73 SER A O 1
ATOM 547 N N . ILE A 1 74 ? 0.582 -9.404 -1.530 1.00 83.69 74 ILE A N 1
ATOM 548 C CA . ILE A 1 74 ? -0.660 -8.635 -1.483 1.00 83.69 74 ILE A CA 1
ATOM 549 C C . ILE A 1 74 ? -1.213 -8.463 -2.886 1.00 83.69 74 ILE A C 1
ATOM 551 O O . ILE A 1 74 ? -0.484 -8.409 -3.880 1.00 83.69 74 ILE A O 1
ATOM 555 N N . SER A 1 75 ? -2.530 -8.377 -2.967 1.00 69.25 75 SER A N 1
ATOM 556 C CA . SER A 1 75 ? -3.195 -7.875 -4.156 1.00 69.25 75 SER A CA 1
ATOM 557 C C . SER A 1 75 ? -3.002 -6.369 -4.271 1.00 69.25 75 SER A C 1
ATOM 559 O O . SER A 1 75 ? -2.895 -5.673 -3.265 1.00 69.25 75 SER A O 1
ATOM 561 N N . ASN A 1 76 ? -3.070 -5.850 -5.497 1.00 67.44 76 ASN A N 1
ATOM 562 C CA . ASN A 1 76 ? -3.315 -4.425 -5.733 1.00 67.44 76 ASN A CA 1
ATOM 563 C C . ASN A 1 76 ? -2.260 -3.474 -5.131 1.00 67.44 76 ASN A C 1
ATOM 565 O O . ASN A 1 76 ? -2.570 -2.331 -4.820 1.00 67.44 76 ASN A O 1
ATOM 569 N N . GLU A 1 77 ? -1.003 -3.894 -5.006 1.00 69.69 77 GLU A N 1
ATOM 570 C CA . GLU A 1 77 ? 0.069 -3.058 -4.443 1.00 69.69 77 GLU A CA 1
ATOM 571 C C . GLU A 1 77 ? 0.178 -1.688 -5.146 1.00 69.69 77 GLU A C 1
ATOM 573 O O . GLU A 1 77 ? 0.104 -0.630 -4.513 1.00 69.69 77 GLU A O 1
ATOM 578 N N . GLY A 1 78 ? 0.170 -1.695 -6.483 1.00 68.50 78 GLY A N 1
ATOM 579 C CA . GLY A 1 78 ? 0.193 -0.483 -7.311 1.00 68.50 78 GLY A CA 1
ATOM 580 C C . GLY A 1 78 ? -1.076 0.385 -7.265 1.00 68.50 78 GLY A C 1
ATOM 581 O O . GLY A 1 78 ? -1.108 1.449 -7.885 1.00 68.50 78 GLY A O 1
ATOM 582 N N . CYS A 1 79 ? -2.130 -0.039 -6.558 1.00 75.31 79 CYS A N 1
ATOM 583 C CA . CYS A 1 79 ? -3.338 0.765 -6.333 1.00 75.31 79 CYS A CA 1
ATOM 584 C C . CYS A 1 79 ? -3.190 1.795 -5.227 1.00 75.31 79 CYS A C 1
ATOM 586 O O . CYS A 1 79 ? -3.864 2.827 -5.236 1.00 75.31 79 CYS A O 1
ATOM 588 N N . THR A 1 80 ? -2.366 1.461 -4.245 1.00 74.62 80 THR A N 1
ATOM 589 C CA . THR A 1 80 ? -2.250 2.206 -2.998 1.00 74.62 80 THR A CA 1
ATOM 590 C C . THR A 1 80 ? -0.915 2.916 -2.930 1.00 74.62 80 THR A C 1
ATOM 592 O O . THR A 1 80 ? -0.873 4.083 -2.542 1.00 74.62 80 THR A O 1
ATOM 595 N N . ALA A 1 81 ? 0.141 2.224 -3.363 1.00 73.75 81 ALA A N 1
ATOM 596 C CA . ALA A 1 81 ? 1.496 2.732 -3.409 1.00 73.75 81 ALA A CA 1
ATOM 597 C C . ALA A 1 81 ? 1.543 4.125 -4.048 1.00 73.75 81 ALA A C 1
ATOM 599 O O . ALA A 1 81 ? 1.116 4.324 -5.191 1.00 73.75 81 ALA A O 1
ATOM 600 N N . ARG A 1 82 ? 2.108 5.103 -3.335 1.00 66.44 82 ARG A N 1
ATOM 601 C CA . ARG A 1 82 ? 2.247 6.490 -3.832 1.00 66.44 82 ARG A CA 1
ATOM 602 C C . ARG A 1 82 ? 3.031 6.586 -5.138 1.00 66.44 82 ARG A C 1
ATOM 604 O O . ARG A 1 82 ? 2.836 7.532 -5.899 1.00 66.44 82 ARG A O 1
ATOM 611 N N . ASN A 1 83 ? 3.911 5.621 -5.387 1.00 65.44 83 ASN A N 1
ATOM 612 C CA . ASN A 1 83 ? 4.700 5.485 -6.608 1.00 65.44 83 ASN A CA 1
ATOM 613 C C . ASN A 1 83 ? 4.160 4.408 -7.567 1.00 65.44 83 ASN A C 1
ATOM 615 O O . ASN A 1 83 ? 4.802 4.160 -8.579 1.00 65.44 83 ASN A O 1
ATOM 619 N N . GLN A 1 84 ? 3.008 3.797 -7.270 1.00 65.44 84 GLN A N 1
ATOM 620 C CA . GLN A 1 84 ? 2.418 2.677 -8.017 1.00 65.44 84 GLN A CA 1
ATOM 621 C C . GLN A 1 84 ? 3.298 1.415 -8.091 1.00 65.44 84 GLN A C 1
ATOM 623 O O . GLN A 1 84 ? 2.948 0.493 -8.825 1.00 65.44 84 GLN A O 1
ATOM 628 N N . SER A 1 85 ? 4.398 1.347 -7.333 1.00 67.56 85 SER A N 1
ATOM 629 C CA . SER A 1 85 ? 5.314 0.204 -7.350 1.00 67.56 85 SER A CA 1
ATOM 630 C C . SER A 1 85 ? 5.203 -0.626 -6.078 1.00 67.56 85 SER A C 1
ATOM 632 O O . SER A 1 85 ? 4.926 -1.814 -6.178 1.00 67.56 85 SER A O 1
ATOM 634 N N . GLU A 1 86 ? 5.386 -0.016 -4.904 1.00 81.25 86 GLU A N 1
ATOM 635 C CA . GLU A 1 86 ? 5.468 -0.748 -3.633 1.00 81.25 86 GLU A CA 1
ATOM 636 C C . GLU A 1 86 ? 4.720 -0.017 -2.522 1.00 81.25 86 GLU A C 1
ATOM 638 O O . GLU A 1 86 ? 4.804 1.210 -2.414 1.00 81.25 86 GLU A O 1
ATOM 643 N N . ILE A 1 87 ? 3.991 -0.770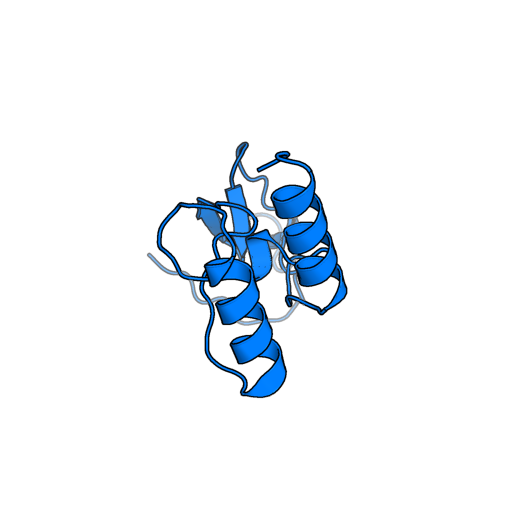 -1.699 1.00 87.00 87 ILE A N 1
ATOM 644 C CA . ILE A 1 87 ? 3.359 -0.212 -0.501 1.00 87.00 87 ILE A CA 1
ATOM 645 C C . ILE A 1 87 ? 4.425 0.018 0.562 1.00 87.00 87 ILE A C 1
ATOM 647 O O . ILE A 1 87 ? 5.270 -0.839 0.805 1.00 87.00 87 ILE A O 1
ATOM 651 N N . ASP A 1 88 ? 4.355 1.161 1.240 1.00 90.25 88 ASP A N 1
ATOM 652 C CA . ASP A 1 88 ? 5.223 1.472 2.370 1.00 90.25 88 ASP A CA 1
ATOM 653 C C . ASP A 1 88 ? 4.446 1.753 3.669 1.00 90.25 88 ASP A C 1
ATOM 655 O O . ASP A 1 88 ? 3.215 1.739 3.742 1.00 90.25 88 ASP A O 1
ATOM 659 N N . LEU A 1 89 ? 5.184 2.008 4.753 1.00 93.69 89 LEU A N 1
ATOM 660 C CA . LEU A 1 89 ? 4.581 2.300 6.053 1.00 93.69 89 LEU A CA 1
ATOM 661 C C . LEU A 1 89 ? 3.740 3.592 6.043 1.00 93.69 89 LEU A C 1
ATOM 663 O O . LEU A 1 89 ? 2.779 3.693 6.804 1.00 93.69 89 LEU A O 1
ATOM 667 N N . PHE A 1 90 ? 4.066 4.584 5.209 1.00 92.31 90 PHE A N 1
ATOM 668 C CA . PHE A 1 90 ? 3.293 5.826 5.115 1.00 92.31 90 PHE A CA 1
ATOM 669 C C . PHE A 1 90 ? 1.951 5.616 4.415 1.00 92.31 90 PHE A C 1
ATOM 671 O O . PHE A 1 90 ? 0.969 6.272 4.779 1.00 92.31 90 PHE A O 1
ATOM 678 N N . ASP A 1 91 ? 1.886 4.689 3.463 1.00 91.12 91 ASP 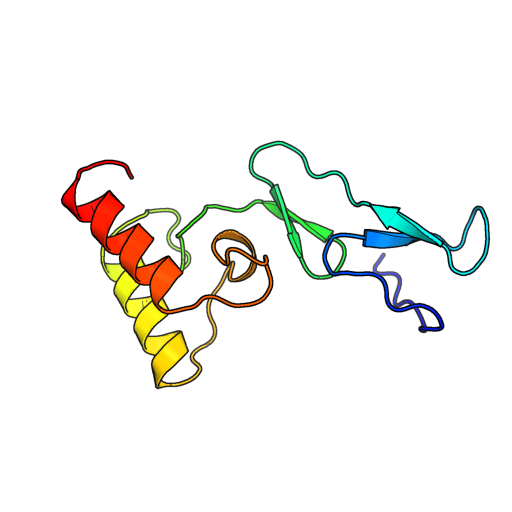A N 1
ATOM 679 C CA . ASP A 1 91 ? 0.624 4.249 2.876 1.00 91.12 91 ASP A CA 1
ATOM 680 C C . ASP A 1 91 ? -0.281 3.640 3.957 1.00 91.12 91 ASP A C 1
ATOM 682 O O . ASP A 1 91 ? -1.436 4.048 4.107 1.00 91.12 91 ASP A O 1
ATOM 686 N N . LEU A 1 92 ? 0.255 2.758 4.808 1.00 93.69 92 LEU A N 1
ATOM 687 C CA . LEU A 1 92 ? -0.517 2.148 5.899 1.00 93.69 92 LEU A CA 1
ATOM 688 C C . LEU A 1 92 ? -0.943 3.158 6.970 1.00 93.69 92 LEU A C 1
ATOM 690 O O . LEU A 1 92 ? -2.068 3.094 7.463 1.00 93.69 92 LEU A O 1
ATOM 694 N N . LEU A 1 93 ? -0.095 4.134 7.304 1.00 94.94 93 LEU A N 1
ATOM 695 C CA . LEU A 1 93 ? -0.476 5.228 8.205 1.00 94.94 93 LEU A CA 1
ATOM 696 C C . LEU A 1 93 ? -1.618 6.072 7.625 1.00 94.94 93 LEU A C 1
ATOM 698 O O . LEU A 1 93 ? -2.518 6.472 8.361 1.00 94.94 93 LEU A O 1
ATOM 702 N N . THR A 1 94 ? -1.613 6.300 6.310 1.00 93.12 94 THR A N 1
ATOM 703 C CA . THR A 1 94 ? -2.705 6.994 5.613 1.00 93.12 94 THR A CA 1
ATOM 704 C C . THR A 1 94 ? -4.007 6.199 5.698 1.00 93.12 94 THR A C 1
ATOM 706 O O . THR A 1 94 ? -5.073 6.780 5.903 1.00 93.12 94 THR A O 1
ATOM 709 N N . LEU A 1 95 ? -3.940 4.873 5.567 1.00 92.75 95 LEU A N 1
ATOM 710 C CA . LEU A 1 95 ? -5.105 4.009 5.729 1.00 92.75 95 LEU A CA 1
ATOM 711 C C . LEU A 1 95 ? -5.660 4.053 7.157 1.00 92.75 95 LEU A C 1
ATOM 713 O O . LEU A 1 95 ? -6.858 4.259 7.342 1.00 92.75 95 LEU A O 1
ATOM 717 N N . ILE A 1 96 ? -4.788 3.925 8.160 1.00 95.88 96 ILE A N 1
ATOM 718 C CA . ILE A 1 96 ? -5.163 4.003 9.579 1.00 95.88 96 ILE A CA 1
ATOM 719 C C . ILE A 1 96 ? -5.865 5.331 9.883 1.00 95.88 96 ILE A C 1
ATOM 721 O O . ILE A 1 96 ? -6.904 5.332 10.544 1.00 95.88 96 ILE A O 1
ATOM 725 N N . ASP A 1 97 ? -5.333 6.449 9.383 1.00 95.38 97 ASP A N 1
ATOM 726 C CA . ASP A 1 97 ? -5.939 7.772 9.560 1.00 95.38 97 ASP A CA 1
ATOM 727 C C . ASP A 1 97 ? -7.345 7.844 8.947 1.00 95.38 97 ASP A C 1
ATOM 729 O O . ASP A 1 97 ? -8.295 8.270 9.608 1.00 95.38 97 ASP A O 1
ATOM 733 N N . LYS A 1 98 ? -7.526 7.341 7.719 1.00 92.69 98 LYS A N 1
ATOM 734 C CA . LYS A 1 98 ? -8.840 7.303 7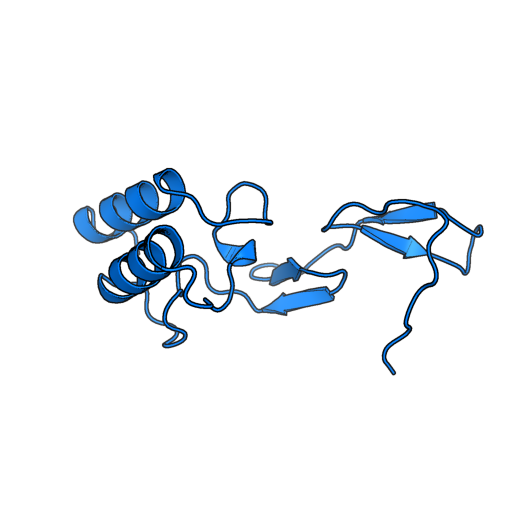.058 1.00 92.69 98 LYS A CA 1
ATOM 735 C C . LYS A 1 98 ? -9.857 6.453 7.809 1.00 92.69 98 LYS A C 1
ATOM 737 O O . LYS A 1 98 ? -11.004 6.873 7.950 1.00 92.69 98 LYS A O 1
ATOM 742 N N . ILE A 1 99 ? -9.449 5.286 8.308 1.00 93.25 99 ILE A N 1
ATOM 743 C CA . ILE A 1 99 ? -10.312 4.420 9.122 1.00 93.25 99 ILE A CA 1
ATOM 744 C C . ILE A 1 99 ? -10.693 5.148 10.415 1.00 93.25 99 ILE A C 1
ATOM 746 O O . ILE A 1 99 ? -11.873 5.265 10.738 1.00 93.25 99 ILE A O 1
ATOM 750 N N . GLY A 1 100 ? -9.707 5.699 11.130 1.00 93.31 100 GLY A N 1
ATOM 751 C CA . GLY A 1 100 ? -9.918 6.399 12.399 1.00 93.31 100 GLY A CA 1
ATOM 752 C C . GLY A 1 100 ? -10.775 7.664 12.282 1.00 93.31 100 GLY A C 1
ATOM 753 O O . GLY A 1 100 ? -11.415 8.065 13.254 1.00 93.31 100 GLY A O 1
ATOM 754 N N . THR A 1 101 ? -10.821 8.277 11.098 1.00 95.00 101 THR A N 1
ATOM 755 C CA . THR A 1 101 ? -11.585 9.502 10.815 1.00 95.00 101 THR A CA 1
ATOM 756 C C . THR A 1 101 ? -12.864 9.271 9.998 1.00 95.00 101 THR A C 1
ATOM 758 O O . THR A 1 101 ? -13.548 10.242 9.673 1.00 95.00 101 THR A O 1
ATOM 761 N N . ASN A 1 102 ? -13.238 8.015 9.712 1.00 88.69 102 ASN A N 1
ATOM 762 C CA . ASN A 1 102 ? -14.390 7.632 8.878 1.00 88.69 102 ASN A CA 1
ATOM 763 C C . ASN A 1 102 ? -14.379 8.261 7.465 1.00 88.69 102 ASN A C 1
ATOM 765 O O . ASN A 1 102 ? -15.404 8.738 6.978 1.00 88.69 102 ASN A O 1
ATOM 769 N N . GLN A 1 103 ? -13.218 8.271 6.808 1.00 80.62 103 GLN A N 1
ATOM 770 C CA . GLN A 1 103 ? -13.011 8.776 5.440 1.00 80.62 103 GLN A CA 1
ATOM 771 C C . GLN A 1 103 ? -12.807 7.654 4.401 1.00 80.62 103 GLN A C 1
ATOM 773 O O . GLN A 1 103 ? -12.202 7.878 3.346 1.00 80.62 103 GLN A O 1
ATOM 778 N N . ILE A 1 104 ? -13.247 6.438 4.727 1.00 80.50 104 ILE A N 1
ATOM 779 C CA . ILE A 1 104 ? -13.113 5.223 3.906 1.00 80.50 104 ILE A CA 1
ATOM 780 C C . ILE A 1 104 ? -14.234 5.059 2.879 1.00 80.50 104 ILE A C 1
ATOM 782 O O . ILE A 1 104 ? -15.396 5.375 3.218 1.00 80.50 104 ILE A O 1
#

Secondary structure (DSSP, 8-state):
----PPPSS---TTEEEETTTSSSEEEE--PPTTEEEETTEEEE--TT--SSSS--SHHHHHHHHHHHHH----S-HHHH-TTSS---HHHHHHHHHHHHTT--

pLDDT: mean 76.87, std 16.14, range [28.58, 95.88]

Foldseek 3Di:
DDDDDDDPDDAPQQWDADCDPPGGDTDGNDEDPQWDRGNNDTDRADALCFVVPSDQDVVSLVSLVCCVPPVDDTPRQLRQPPRSPGDDPVSSVVSVVCRVVVVD

Sequence (104 aa):
MQVHAQITQTCNDNAFCNLSLSPGQCQILSCLPNQTASNHTCINCVSFDLDSNNVKDIFDVVAGLEHLSEGKSISNEGCTARNQSEIDLFDLLTLIDKIGTNQI

Organism: NCBI:txid717931

Radius of gyration: 16.09 Å; chains: 1; bounding box: 30×22×48 Å